Protein AF-A0A839WK62-F1 (afdb_monomer_lite)

Structure (mmCIF, N/CA/C/O backbone):
data_AF-A0A839WK62-F1
#
_entry.id   AF-A0A839WK62-F1
#
loop_
_atom_site.group_PDB
_atom_site.id
_atom_site.type_symbol
_atom_site.label_atom_id
_atom_site.label_alt_id
_atom_site.label_comp_id
_atom_site.label_asym_id
_atom_site.label_entity_id
_atom_site.label_seq_id
_atom_site.pdbx_PDB_ins_code
_atom_site.Cartn_x
_atom_site.Cartn_y
_atom_site.Cartn_z
_atom_site.occupancy
_atom_site.B_iso_or_equiv
_atom_site.auth_seq_id
_atom_site.auth_comp_id
_atom_site.auth_asym_id
_atom_site.auth_atom_id
_atom_site.pdbx_PDB_model_num
ATOM 1 N N . MET A 1 1 ? -26.314 1.307 20.504 1.00 61.59 1 MET A N 1
ATOM 2 C CA . MET A 1 1 ? -24.857 1.525 20.403 1.00 61.59 1 MET A CA 1
ATOM 3 C C . MET A 1 1 ? -24.357 1.968 21.759 1.00 61.59 1 MET A C 1
ATOM 5 O O . MET A 1 1 ? -24.833 2.980 22.258 1.00 61.59 1 MET A O 1
ATOM 9 N N . THR A 1 2 ? -23.471 1.192 22.372 1.00 78.50 2 THR A N 1
ATOM 10 C CA . THR A 1 2 ? -22.791 1.580 23.615 1.00 78.50 2 THR A CA 1
ATOM 11 C C . THR A 1 2 ? -21.569 2.450 23.298 1.00 78.50 2 THR A C 1
ATOM 13 O O . THR A 1 2 ? -21.085 2.471 22.165 1.00 78.50 2 THR A O 1
ATOM 16 N N . THR A 1 3 ? -21.055 3.184 24.287 1.00 82.06 3 THR A N 1
ATOM 17 C CA . THR A 1 3 ? -19.840 4.008 24.141 1.00 82.06 3 THR A CA 1
ATOM 18 C C . THR A 1 3 ? -18.630 3.184 23.687 1.00 82.06 3 THR A C 1
ATOM 20 O O . THR A 1 3 ? -17.872 3.655 22.843 1.00 82.06 3 THR A O 1
ATOM 23 N N . ALA A 1 4 ? -18.511 1.936 24.156 1.00 78.81 4 ALA A N 1
ATOM 24 C CA . ALA A 1 4 ? -17.468 0.989 23.752 1.00 78.81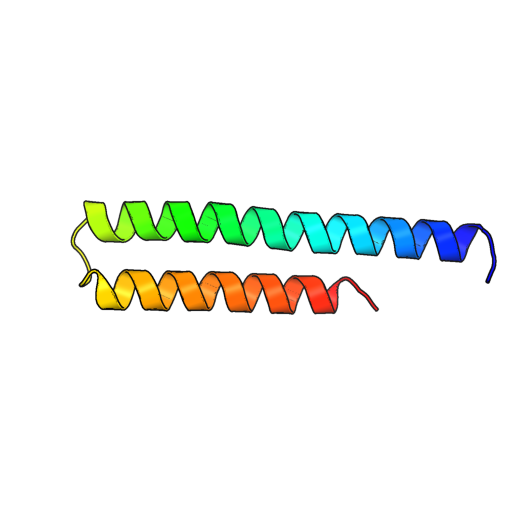 4 ALA A CA 1
ATOM 25 C C . ALA A 1 4 ? -17.513 0.657 22.244 1.00 78.81 4 ALA A C 1
ATOM 27 O O . ALA A 1 4 ? -16.508 0.787 21.545 1.00 78.81 4 ALA A O 1
ATOM 28 N N . GLN A 1 5 ? -18.702 0.359 21.703 1.00 75.62 5 GLN A N 1
ATOM 29 C CA . GLN A 1 5 ? -18.880 0.100 20.265 1.00 75.62 5 GLN A CA 1
ATOM 30 C C . GLN A 1 5 ? -18.530 1.331 19.412 1.00 75.62 5 GLN A C 1
ATOM 32 O O . GLN A 1 5 ? -17.967 1.217 18.323 1.00 75.62 5 GLN A O 1
ATOM 37 N N . ALA A 1 6 ? -18.846 2.536 19.899 1.00 79.56 6 ALA A N 1
ATOM 38 C CA . ALA A 1 6 ? -18.512 3.775 19.199 1.00 79.56 6 ALA A CA 1
ATOM 39 C C . ALA A 1 6 ? -16.994 4.036 19.165 1.00 79.56 6 ALA A C 1
ATOM 41 O O . ALA A 1 6 ? -16.480 4.521 18.150 1.00 79.56 6 ALA A O 1
ATOM 42 N N . THR A 1 7 ? -16.270 3.701 20.241 1.00 87.38 7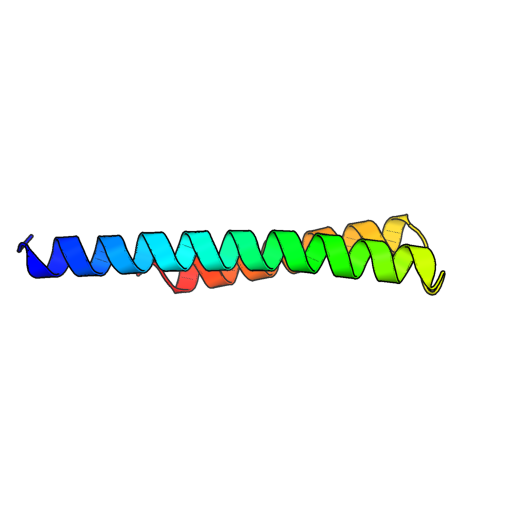 THR A N 1
ATOM 43 C CA . THR A 1 7 ? -14.807 3.831 20.306 1.00 87.38 7 THR A CA 1
ATOM 44 C C . THR A 1 7 ? -14.086 2.817 19.425 1.00 87.38 7 THR A C 1
ATOM 46 O O . THR A 1 7 ? -13.163 3.209 18.708 1.00 87.38 7 THR A O 1
ATOM 49 N N . GLU A 1 8 ? -14.551 1.567 19.393 1.00 88.88 8 GLU A N 1
ATOM 50 C CA . GLU A 1 8 ? -14.000 0.507 18.537 1.00 88.88 8 GLU A CA 1
ATOM 51 C C . GLU A 1 8 ? -14.141 0.874 17.056 1.00 88.88 8 GLU A C 1
ATOM 53 O O . GLU A 1 8 ? -13.156 0.944 16.319 1.00 88.88 8 GLU A O 1
ATOM 58 N N . GLN A 1 9 ? -15.342 1.274 16.627 1.00 89.62 9 GLN A N 1
ATOM 59 C CA . GLN A 1 9 ? -15.549 1.721 15.248 1.00 89.62 9 GLN A CA 1
ATOM 60 C C . GLN A 1 9 ? -14.723 2.968 14.894 1.00 89.62 9 GLN A C 1
ATOM 62 O O . GLN A 1 9 ? -14.350 3.180 13.736 1.00 89.62 9 GLN A O 1
ATOM 67 N N . ALA A 1 10 ? -14.451 3.850 15.861 1.00 91.88 10 ALA A N 1
ATOM 68 C CA . ALA A 1 10 ? -13.586 5.005 15.640 1.00 91.88 10 ALA A CA 1
ATOM 69 C C . ALA A 1 10 ? -12.114 4.602 15.460 1.00 91.88 10 ALA A C 1
ATOM 71 O O . ALA A 1 10 ? -11.412 5.236 14.668 1.00 91.88 10 ALA A O 1
ATOM 72 N N . GLN A 1 11 ? -11.651 3.565 16.164 1.00 94.12 11 GLN A N 1
ATOM 73 C CA . GLN A 1 11 ? -10.320 2.982 15.986 1.00 94.12 11 GLN A CA 1
ATOM 74 C C . GLN A 1 11 ? -10.190 2.320 14.612 1.00 94.12 11 GLN A C 1
ATOM 76 O O . GLN A 1 11 ? -9.327 2.745 13.848 1.00 94.12 11 GLN A O 1
ATOM 81 N N . GLN A 1 12 ? -11.121 1.444 14.225 1.00 95.00 12 GLN A N 1
ATOM 82 C CA . GLN A 1 12 ? -11.137 0.821 12.892 1.00 95.00 12 GLN A CA 1
ATOM 83 C C . GLN A 1 12 ? -11.117 1.864 11.760 1.00 95.00 12 GLN A C 1
ATOM 85 O O . GLN A 1 12 ? -10.402 1.738 10.769 1.00 95.00 12 GLN A O 1
ATOM 90 N N . ARG A 1 13 ? -11.874 2.967 11.899 1.00 95.31 13 ARG A N 1
ATOM 91 C CA . ARG A 1 13 ? -11.860 4.066 10.913 1.00 95.31 13 ARG A CA 1
ATOM 92 C C . ARG A 1 13 ? -10.517 4.793 10.833 1.00 95.31 13 ARG A C 1
ATOM 94 O O . ARG A 1 13 ? -10.221 5.343 9.772 1.00 95.31 13 ARG A O 1
ATOM 101 N N . ARG A 1 14 ? -9.766 4.888 11.935 1.00 96.00 14 ARG A N 1
ATOM 102 C CA . ARG A 1 14 ? -8.413 5.469 11.945 1.00 96.00 14 ARG A CA 1
ATOM 103 C C . ARG A 1 14 ? -7.443 4.534 11.242 1.00 96.00 14 ARG A C 1
ATOM 105 O O . ARG A 1 14 ? -6.851 4.949 10.257 1.00 96.00 14 ARG A O 1
ATOM 112 N N . GLU A 1 15 ? -7.424 3.275 11.644 1.00 97.31 15 GLU A N 1
ATOM 113 C CA . GLU A 1 15 ? -6.568 2.248 11.057 1.00 97.31 15 GLU A CA 1
ATOM 114 C C . GLU A 1 15 ? -6.799 2.116 9.544 1.00 97.31 15 GLU A C 1
ATOM 116 O O . GLU A 1 15 ? -5.882 2.295 8.750 1.00 97.31 15 GLU A O 1
ATOM 121 N N . ALA A 1 16 ? -8.057 2.020 9.104 1.00 97.62 16 ALA A N 1
ATOM 122 C CA . ALA A 1 16 ? -8.400 2.009 7.683 1.00 97.62 16 ALA A CA 1
ATOM 123 C C . ALA A 1 16 ? -8.000 3.295 6.926 1.00 97.62 16 ALA A C 1
ATOM 125 O O . ALA A 1 16 ? -7.948 3.309 5.692 1.00 97.62 16 ALA A O 1
ATOM 126 N N . ARG A 1 17 ? -7.808 4.436 7.600 1.00 97.69 17 ARG A N 1
ATOM 127 C CA . ARG A 1 17 ? -7.241 5.631 6.952 1.00 97.69 17 ARG A CA 1
ATOM 128 C C . ARG A 1 17 ? -5.732 5.504 6.840 1.00 97.69 17 ARG A C 1
ATOM 130 O O . ARG A 1 17 ? -5.221 5.802 5.763 1.00 97.69 17 ARG A O 1
ATOM 137 N N . ASP A 1 18 ? -5.073 5.046 7.892 1.00 98.19 18 ASP A N 1
ATOM 138 C CA . ASP A 1 18 ? -3.622 4.909 7.954 1.00 98.19 18 ASP A CA 1
ATOM 139 C C . ASP A 1 18 ? -3.131 3.885 6.924 1.00 98.19 18 ASP A C 1
ATOM 141 O O . ASP A 1 18 ? -2.292 4.229 6.094 1.00 98.19 18 ASP A O 1
ATOM 145 N N . THR A 1 19 ? -3.783 2.721 6.811 1.00 98.12 19 THR A N 1
ATOM 146 C CA . THR A 1 19 ? -3.526 1.729 5.747 1.00 98.12 19 THR A CA 1
ATOM 147 C C . THR A 1 19 ? -3.601 2.352 4.350 1.00 98.12 19 THR A C 1
ATOM 149 O O . THR A 1 19 ? -2.719 2.164 3.512 1.00 98.12 19 THR A O 1
ATOM 152 N N . ARG A 1 20 ? -4.614 3.196 4.085 1.00 98.12 20 ARG A N 1
ATOM 153 C CA . ARG A 1 20 ? -4.732 3.893 2.789 1.00 98.12 20 ARG A CA 1
ATOM 154 C C . ARG A 1 20 ? -3.637 4.931 2.574 1.00 98.12 20 ARG A C 1
ATOM 156 O O . ARG A 1 20 ? -3.344 5.234 1.417 1.00 98.12 20 ARG A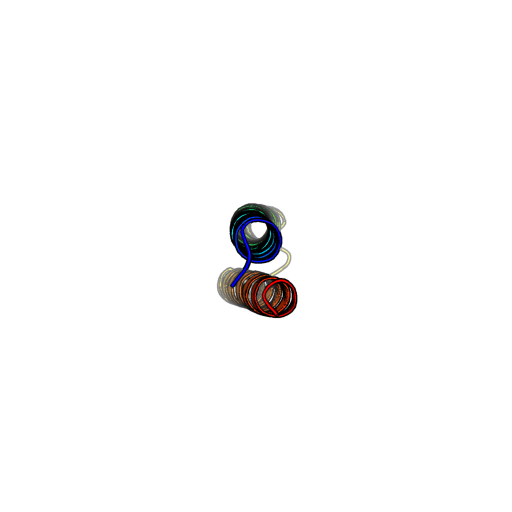 O 1
ATOM 163 N N . GLN A 1 21 ? -3.120 5.564 3.626 1.00 98.50 21 GLN A N 1
ATOM 164 C CA . GLN A 1 21 ? -2.043 6.543 3.482 1.00 98.50 21 GLN A CA 1
ATOM 165 C C . GLN A 1 21 ? -0.701 5.860 3.254 1.00 98.50 21 GLN A C 1
ATOM 167 O O . GLN A 1 21 ? -0.008 6.265 2.320 1.00 98.50 21 GLN A O 1
ATOM 172 N N . ASN A 1 22 ? -0.412 4.790 3.994 1.00 98.31 22 ASN A N 1
ATOM 173 C CA . ASN A 1 22 ? 0.793 3.980 3.825 1.00 98.31 22 ASN A CA 1
ATOM 174 C C . ASN A 1 22 ? 0.863 3.429 2.398 1.00 98.31 22 ASN A C 1
ATOM 176 O O . ASN A 1 22 ? 1.729 3.838 1.630 1.00 98.31 22 ASN A O 1
ATOM 180 N N . ALA A 1 23 ? -0.178 2.723 1.941 1.00 98.38 23 ALA A N 1
ATOM 181 C CA . ALA A 1 23 ? -0.228 2.204 0.571 1.00 98.38 23 ALA A CA 1
ATOM 182 C C . ALA A 1 23 ? -0.106 3.298 -0.513 1.00 98.38 23 ALA A C 1
ATOM 184 O O . ALA A 1 23 ? 0.372 3.058 -1.621 1.00 98.38 23 ALA A O 1
ATOM 185 N N . ARG A 1 24 ? -0.539 4.541 -0.242 1.00 98.56 24 ARG A N 1
ATOM 186 C CA . ARG A 1 24 ? -0.335 5.668 -1.173 1.00 98.56 24 ARG A CA 1
ATOM 187 C C . ARG A 1 24 ? 1.097 6.189 -1.166 1.00 98.56 24 ARG A C 1
ATOM 189 O O . ARG A 1 24 ? 1.514 6.737 -2.190 1.00 98.56 24 ARG A O 1
ATOM 196 N N . GLN A 1 25 ? 1.776 6.167 -0.026 1.00 98.56 25 GLN A N 1
ATOM 197 C CA . GLN A 1 25 ? 3.172 6.566 0.093 1.00 98.56 25 GLN A CA 1
ATOM 198 C C . GLN A 1 25 ? 4.061 5.515 -0.569 1.00 98.56 25 GLN A C 1
ATOM 200 O O . GLN A 1 25 ? 4.805 5.871 -1.483 1.00 98.56 25 GLN A O 1
ATOM 205 N N . ASP A 1 26 ? 3.856 4.246 -0.234 1.00 98.19 26 ASP A N 1
ATOM 206 C CA . ASP A 1 26 ? 4.617 3.111 -0.756 1.00 98.19 26 ASP A CA 1
ATOM 207 C C . ASP A 1 26 ? 4.475 3.024 -2.277 1.00 98.19 26 ASP A C 1
ATOM 209 O O . ASP A 1 26 ? 5.457 3.145 -3.003 1.00 98.19 26 ASP A O 1
ATOM 213 N N . ALA A 1 27 ? 3.247 3.071 -2.806 1.00 98.31 27 ALA A N 1
ATOM 214 C CA . ALA A 1 27 ? 3.023 3.066 -4.254 1.00 98.31 27 ALA A CA 1
ATOM 215 C C . ALA A 1 27 ? 3.620 4.289 -4.988 1.00 98.31 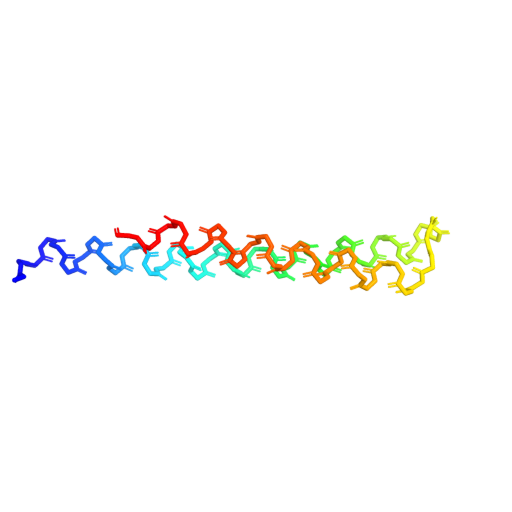27 ALA A C 1
ATOM 217 O O . ALA A 1 27 ? 3.779 4.289 -6.213 1.00 98.31 27 ALA A O 1
ATOM 218 N N . ARG A 1 28 ? 3.878 5.411 -4.296 1.00 98.06 28 ARG A N 1
ATOM 219 C CA . ARG A 1 28 ? 4.612 6.543 -4.894 1.00 98.06 28 ARG A CA 1
ATOM 220 C C . ARG A 1 28 ? 6.111 6.272 -4.897 1.00 98.06 28 ARG A C 1
ATOM 222 O O . ARG A 1 28 ? 6.739 6.654 -5.884 1.00 98.06 28 ARG A O 1
ATOM 229 N N . GLN A 1 29 ? 6.633 5.676 -3.830 1.00 98.31 29 GLN A N 1
ATOM 230 C CA . GLN A 1 29 ? 8.036 5.313 -3.684 1.00 98.31 29 GLN A CA 1
ATOM 231 C C . GLN A 1 29 ? 8.419 4.220 -4.688 1.00 98.31 29 GLN A C 1
ATOM 233 O O . GLN A 1 29 ? 9.261 4.477 -5.543 1.00 98.31 29 GLN A O 1
ATOM 238 N N . GLU A 1 30 ? 7.681 3.109 -4.722 1.00 97.12 30 GLU A N 1
ATOM 239 C CA . GLU A 1 30 ? 7.842 2.013 -5.693 1.00 97.12 30 GLU A CA 1
ATOM 240 C C . GLU A 1 30 ? 7.852 2.533 -7.137 1.00 97.12 30 GLU A C 1
ATOM 242 O O . GLU A 1 30 ? 8.683 2.168 -7.963 1.00 97.12 30 GLU A O 1
ATOM 247 N N . LYS A 1 31 ? 6.952 3.472 -7.460 1.00 97.56 31 LYS A N 1
ATOM 248 C CA . LYS A 1 31 ? 6.883 4.063 -8.803 1.00 97.56 31 LYS A CA 1
ATOM 249 C C . LYS A 1 31 ? 8.071 4.964 -9.126 1.00 97.56 31 LYS A C 1
ATOM 251 O O . LYS A 1 31 ? 8.372 5.153 -10.303 1.00 97.56 31 LYS A O 1
ATOM 256 N N . ARG A 1 32 ? 8.673 5.613 -8.127 1.00 97.12 32 ARG A N 1
ATOM 257 C CA . ARG A 1 32 ? 9.903 6.390 -8.331 1.00 97.12 32 ARG A CA 1
ATOM 258 C C . ARG A 1 32 ? 11.060 5.440 -8.591 1.00 97.12 32 ARG A C 1
ATOM 260 O O . ARG A 1 32 ? 11.761 5.649 -9.570 1.00 97.12 32 ARG A O 1
ATOM 267 N N . GLU A 1 33 ? 11.187 4.401 -7.779 1.00 97.19 33 GLU A N 1
ATOM 268 C CA . GLU A 1 33 ? 12.222 3.376 -7.921 1.00 97.19 33 GLU A CA 1
ATOM 269 C C . GLU A 1 33 ? 12.136 2.685 -9.281 1.00 97.19 33 GLU A C 1
ATOM 271 O O . GLU A 1 33 ? 13.111 2.725 -10.015 1.00 97.19 33 GLU A O 1
ATOM 276 N N . CYS A 1 34 ? 10.952 2.220 -9.690 1.00 96.94 34 CYS A N 1
ATOM 277 C CA . CYS A 1 34 ? 10.710 1.601 -11.001 1.00 96.94 34 CYS A CA 1
ATOM 278 C C . CYS A 1 34 ? 11.133 2.485 -12.188 1.00 96.94 34 CYS A C 1
ATOM 280 O O . CYS A 1 34 ? 11.661 2.005 -13.187 1.00 96.94 34 CYS A O 1
ATOM 282 N N . VAL A 1 35 ? 10.897 3.801 -12.099 1.00 95.50 35 VAL A N 1
ATOM 283 C CA . VAL A 1 35 ? 11.298 4.740 -13.160 1.00 95.50 35 VAL A CA 1
ATOM 284 C C . VAL A 1 35 ? 12.806 4.996 -13.137 1.00 95.50 35 VAL A C 1
ATOM 286 O O . VAL A 1 35 ? 13.395 5.186 -14.195 1.00 95.50 35 VAL A O 1
ATOM 289 N N . VAL A 1 36 ? 13.420 5.034 -11.953 1.00 96.06 36 VAL A N 1
ATOM 290 C CA . VAL A 1 36 ? 14.859 5.289 -11.786 1.00 96.06 36 VAL A CA 1
ATOM 291 C C . VAL A 1 36 ? 15.689 4.068 -12.172 1.00 96.06 36 VAL A C 1
ATOM 293 O O . VAL A 1 36 ? 16.722 4.234 -12.812 1.00 96.06 36 VAL A O 1
ATOM 296 N N . SER A 1 37 ? 15.236 2.861 -11.828 1.00 94.31 37 SER A N 1
ATOM 297 C CA . SER A 1 37 ? 15.895 1.616 -12.222 1.00 94.31 37 SER A CA 1
ATOM 298 C C . SER A 1 37 ? 15.789 1.352 -13.724 1.00 94.31 37 SER A C 1
ATOM 300 O O . SER A 1 37 ? 16.630 0.657 -14.281 1.00 94.31 37 SER A O 1
ATOM 302 N N . ASN A 1 38 ? 14.806 1.969 -14.397 1.00 85.81 38 ASN A N 1
ATOM 303 C CA . ASN A 1 38 ? 14.536 1.806 -15.827 1.00 85.81 38 ASN A CA 1
ATOM 304 C C . ASN A 1 38 ? 14.249 0.340 -16.221 1.00 85.81 38 ASN A C 1
ATOM 306 O O . ASN A 1 38 ? 14.431 -0.041 -17.376 1.00 85.81 38 ASN A O 1
ATOM 310 N N . ASP A 1 39 ? 13.766 -0.467 -15.266 1.00 79.75 39 ASP A N 1
ATOM 311 C CA . ASP A 1 39 ? 13.438 -1.888 -15.467 1.00 79.75 39 ASP A CA 1
ATOM 312 C C . ASP A 1 39 ? 12.164 -2.085 -16.299 1.00 79.75 39 ASP A C 1
ATOM 314 O O . ASP A 1 39 ? 11.978 -3.114 -16.946 1.00 79.75 39 ASP A O 1
ATOM 318 N N . LYS A 1 40 ? 11.253 -1.107 -16.255 1.00 92.69 40 LYS A N 1
ATOM 319 C CA . LYS A 1 40 ? 9.961 -1.133 -16.947 1.00 92.69 40 LYS A CA 1
ATOM 320 C C . LYS A 1 40 ? 9.691 0.192 -17.642 1.00 92.69 40 LYS A C 1
ATOM 322 O O . LYS A 1 40 ? 10.2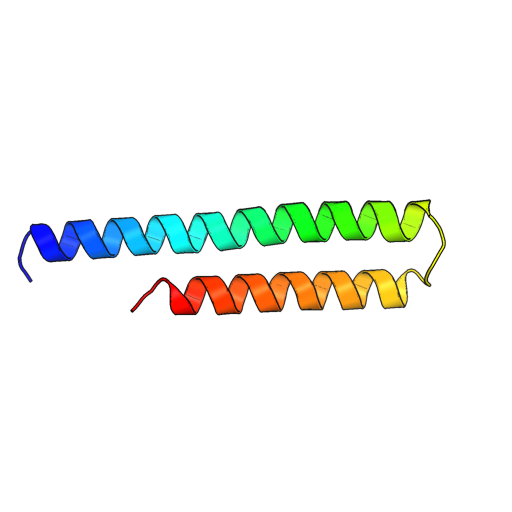25 1.242 -17.278 1.00 92.69 40 LYS A O 1
ATOM 327 N N . SER A 1 41 ? 8.762 0.182 -18.593 1.00 96.00 41 SER A N 1
ATOM 328 C CA . SER A 1 41 ? 8.238 1.426 -19.149 1.00 96.00 41 SER A CA 1
ATOM 329 C C . SER A 1 41 ? 7.505 2.246 -18.073 1.00 96.00 41 SER A C 1
ATOM 331 O O . SER A 1 41 ? 6.868 1.720 -17.156 1.00 96.00 41 SER A O 1
ATOM 333 N N . ASN A 1 42 ? 7.482 3.576 -18.217 1.00 94.94 42 ASN A N 1
ATOM 334 C CA . ASN A 1 42 ? 6.691 4.450 -17.331 1.00 94.94 42 ASN A CA 1
ATOM 335 C C . ASN A 1 42 ? 5.197 4.067 -17.330 1.00 94.94 42 ASN A C 1
ATOM 337 O O . ASN A 1 42 ? 4.488 4.315 -16.353 1.00 94.94 42 ASN A O 1
ATOM 341 N N . HIS A 1 43 ? 4.703 3.469 -18.419 1.00 97.44 43 HIS A N 1
ATOM 342 C CA . HIS A 1 43 ? 3.337 2.964 -18.491 1.00 97.44 43 HIS A CA 1
ATOM 343 C C . HIS A 1 43 ? 3.104 1.827 -17.488 1.00 97.44 43 HIS A C 1
ATOM 345 O O . HIS A 1 43 ? 2.154 1.903 -16.704 1.00 97.44 43 HIS A O 1
ATOM 351 N N . GLU A 1 44 ? 3.989 0.835 -17.469 1.00 97.56 44 GLU A N 1
ATOM 352 C CA . GLU A 1 44 ? 3.937 -0.301 -16.545 1.00 97.56 44 GLU A CA 1
ATOM 353 C C . GLU A 1 44 ? 4.124 0.160 -15.097 1.00 97.56 44 GLU A C 1
ATOM 355 O O . GLU A 1 44 ? 3.259 -0.111 -14.268 1.00 97.56 44 GLU A O 1
ATOM 360 N N . CYS A 1 45 ? 5.115 1.014 -14.802 1.00 97.81 45 CYS A N 1
ATOM 361 C CA . CYS A 1 45 ? 5.278 1.575 -13.451 1.00 97.81 45 CYS A CA 1
ATOM 362 C C . CYS A 1 45 ? 4.018 2.332 -12.965 1.00 97.81 45 CYS A C 1
ATOM 364 O O . CYS A 1 45 ? 3.720 2.404 -11.770 1.00 97.81 45 CYS A O 1
ATOM 366 N N . ARG A 1 46 ? 3.249 2.956 -13.876 1.00 97.75 46 ARG A N 1
ATOM 367 C CA . ARG A 1 46 ? 1.962 3.594 -13.535 1.00 97.75 46 ARG A CA 1
ATOM 368 C C . ARG A 1 46 ? 0.850 2.574 -13.299 1.00 97.75 46 ARG A C 1
ATOM 370 O O . ARG A 1 46 ? -0.063 2.898 -12.535 1.00 97.75 46 ARG A O 1
ATOM 377 N N . GLN A 1 47 ? 0.867 1.430 -13.983 1.00 98.38 47 GLN A N 1
ATOM 378 C CA . GLN A 1 47 ? -0.073 0.339 -13.737 1.00 98.38 47 GLN A CA 1
ATOM 379 C C . GLN A 1 47 ? 0.174 -0.290 -12.366 1.00 98.38 47 GLN A C 1
ATOM 381 O O . GLN A 1 47 ? -0.758 -0.291 -11.567 1.00 98.38 47 GLN A O 1
ATOM 386 N N . ASP A 1 48 ? 1.415 -0.648 -12.044 1.00 97.88 48 ASP A N 1
ATOM 387 C CA . ASP A 1 48 ? 1.781 -1.223 -10.741 1.00 97.88 48 ASP A CA 1
ATOM 388 C C . ASP A 1 48 ? 1.358 -0.294 -9.598 1.00 97.88 48 ASP A C 1
ATOM 390 O O . ASP A 1 48 ? 0.562 -0.658 -8.739 1.00 97.88 48 ASP A O 1
ATOM 394 N N . LYS A 1 49 ? 1.711 0.996 -9.689 1.00 98.31 49 LYS A N 1
ATOM 395 C CA . LYS A 1 49 ? 1.253 2.016 -8.731 1.00 98.31 49 LYS A CA 1
ATOM 396 C C . LYS A 1 49 ? -0.273 2.086 -8.585 1.00 98.31 49 LYS A C 1
ATOM 398 O O . LYS A 1 49 ? -0.791 2.514 -7.546 1.00 98.31 49 LYS A O 1
ATOM 403 N N . ARG A 1 50 ? -1.032 1.837 -9.657 1.00 98.50 50 ARG A N 1
ATOM 404 C CA . ARG A 1 50 ? -2.500 1.812 -9.579 1.00 98.50 50 ARG A CA 1
ATOM 405 C C . ARG A 1 50 ? -2.968 0.570 -8.834 1.00 98.50 50 ARG A C 1
ATOM 407 O O . ARG A 1 50 ? -3.876 0.745 -8.019 1.00 98.50 50 ARG A O 1
ATOM 414 N N . GLN A 1 51 ? -2.340 -0.577 -9.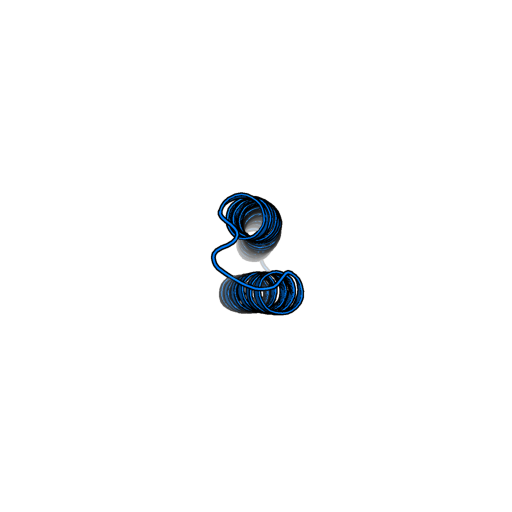081 1.00 98.50 51 GLN A N 1
ATOM 415 C CA . GLN A 1 51 ? -2.622 -1.843 -8.416 1.00 98.50 51 GLN A CA 1
ATOM 416 C C . GLN A 1 51 ? -2.304 -1.779 -6.919 1.00 98.50 51 GLN A C 1
ATOM 418 O O . GLN A 1 51 ? -3.237 -1.910 -6.136 1.00 98.50 51 GLN A O 1
ATOM 423 N N . SER A 1 52 ? -1.098 -1.367 -6.505 1.00 98.12 52 SER A N 1
ATOM 424 C CA . SER A 1 52 ? -0.743 -1.261 -5.073 1.00 98.12 52 SER A CA 1
ATOM 425 C C . SER A 1 52 ? -1.727 -0.361 -4.300 1.00 98.12 52 SER A C 1
ATOM 427 O O . SER A 1 52 ? -2.138 -0.635 -3.174 1.00 98.12 52 SER A O 1
ATOM 429 N N . LYS A 1 53 ? -2.212 0.722 -4.932 1.00 98.44 53 LYS A N 1
ATOM 430 C CA . LYS A 1 53 ? -3.255 1.583 -4.339 1.00 98.44 53 LYS A CA 1
ATOM 431 C C . LYS A 1 53 ? -4.644 0.938 -4.292 1.00 98.44 53 LYS A C 1
ATOM 433 O O . LYS A 1 53 ? -5.480 1.419 -3.526 1.00 98.44 53 LYS A O 1
ATOM 438 N N . GLN A 1 54 ? -4.968 0.023 -5.204 1.00 98.56 54 GLN A N 1
ATOM 439 C CA . GLN A 1 54 ? -6.212 -0.751 -5.158 1.00 98.56 54 GLN A CA 1
ATOM 440 C C . GLN A 1 54 ? -6.152 -1.767 -4.022 1.00 98.56 54 GLN A C 1
ATOM 442 O O . GLN A 1 54 ? -7.101 -1.811 -3.244 1.00 98.56 54 GLN A O 1
ATOM 447 N N . ASP A 1 55 ? -5.022 -2.447 -3.863 1.00 98.19 55 ASP A N 1
ATOM 448 C CA . ASP A 1 55 ? -4.811 -3.448 -2.816 1.00 98.19 55 ASP A CA 1
ATOM 449 C C . ASP A 1 55 ? -4.930 -2.807 -1.428 1.00 98.19 55 ASP A C 1
ATOM 451 O O . ASP A 1 55 ? -5.803 -3.180 -0.649 1.00 98.19 55 ASP A O 1
ATOM 455 N N . GLY A 1 56 ? -4.227 -1.696 -1.179 1.00 98.06 56 GLY A N 1
ATOM 456 C CA . GLY A 1 56 ? -4.382 -0.958 0.083 1.00 98.06 56 GLY A CA 1
ATOM 457 C C . GLY A 1 56 ? -5.775 -0.334 0.289 1.00 98.06 56 GLY A C 1
ATOM 458 O O . GLY A 1 56 ? -6.179 -0.035 1.414 1.00 98.06 56 GLY A O 1
ATOM 459 N N . ARG A 1 57 ? -6.564 -0.116 -0.779 1.00 98.00 57 ARG A N 1
ATOM 460 C CA . ARG A 1 57 ? -7.985 0.264 -0.633 1.00 98.00 57 ARG A CA 1
ATOM 461 C C . ARG A 1 57 ? -8.841 -0.920 -0.207 1.00 98.00 57 ARG A C 1
ATOM 463 O O . ARG A 1 57 ? -9.822 -0.674 0.494 1.00 98.00 57 ARG A O 1
ATOM 470 N N . GLN A 1 58 ? -8.516 -2.120 -0.677 1.00 97.94 58 GLN A N 1
ATOM 471 C CA . GLN A 1 58 ? -9.219 -3.345 -0.336 1.00 97.94 58 GLN A CA 1
ATOM 472 C C . GLN A 1 58 ? -8.927 -3.740 1.111 1.00 97.94 58 GLN A C 1
ATOM 474 O O . GLN A 1 58 ? -9.867 -3.832 1.890 1.00 97.94 58 GLN A O 1
ATOM 479 N N . GLU A 1 59 ? -7.658 -3.767 1.510 1.00 97.38 59 GLU A N 1
ATOM 480 C CA . GLU A 1 59 ? -7.240 -4.025 2.895 1.00 97.38 59 GLU A CA 1
ATOM 481 C C . GLU A 1 59 ? -7.921 -3.065 3.889 1.00 97.38 59 GLU A C 1
ATOM 483 O O . GLU A 1 59 ? -8.499 -3.457 4.899 1.00 97.38 59 GLU A O 1
ATOM 488 N N . ALA A 1 60 ? -7.984 -1.775 3.547 1.00 97.19 60 ALA A N 1
ATOM 489 C CA . ALA A 1 60 ? -8.683 -0.784 4.359 1.00 97.19 60 ALA A CA 1
ATOM 490 C C . ALA A 1 60 ? -10.218 -0.932 4.403 1.00 97.19 60 ALA A C 1
ATOM 492 O O . ALA A 1 60 ? -10.873 -0.242 5.190 1.00 97.19 60 ALA A O 1
ATOM 493 N N . ARG A 1 61 ? -10.832 -1.715 3.509 1.00 95.62 61 ARG A N 1
ATOM 494 C CA . ARG A 1 61 ? -12.244 -2.113 3.645 1.00 95.62 61 ARG A CA 1
ATOM 495 C C . ARG A 1 61 ? -12.363 -3.280 4.611 1.00 95.62 61 ARG A C 1
ATOM 497 O O . ARG A 1 61 ? -13.282 -3.257 5.417 1.00 95.62 61 ARG A O 1
ATOM 504 N N . ASP A 1 62 ? -11.411 -4.202 4.573 1.00 95.56 62 ASP A N 1
ATOM 505 C CA . ASP A 1 62 ? -11.406 -5.400 5.408 1.00 95.56 62 ASP A CA 1
ATOM 506 C C . ASP A 1 62 ? -11.190 -5.077 6.900 1.00 95.56 62 ASP A C 1
ATOM 508 O O . ASP A 1 62 ? -11.720 -5.769 7.760 1.00 95.56 62 ASP A O 1
ATOM 512 N N . ILE A 1 63 ? -10.531 -3.956 7.219 1.00 92.44 63 ILE A N 1
ATOM 513 C CA . ILE A 1 63 ? -10.424 -3.420 8.594 1.00 92.44 63 ILE A CA 1
ATOM 514 C C . ILE A 1 63 ? -11.768 -2.903 9.137 1.00 92.44 63 ILE A C 1
ATOM 516 O O . ILE A 1 63 ? -12.017 -2.906 10.343 1.00 92.44 63 ILE A O 1
ATOM 520 N N . LYS A 1 64 ? -12.638 -2.392 8.260 1.00 75.19 64 LYS A N 1
ATOM 521 C CA . LYS A 1 64 ? -13.907 -1.781 8.662 1.00 75.19 64 LYS A CA 1
ATOM 522 C C . LYS A 1 64 ? -15.043 -2.789 8.478 1.00 75.19 64 LYS A C 1
ATOM 524 O O . LYS A 1 64 ? -15.821 -2.650 7.532 1.00 75.19 64 LYS A O 1
ATOM 529 N N . TYR A 1 65 ? -15.156 -3.717 9.423 1.00 63.19 65 TYR A N 1
ATOM 530 C CA . TYR A 1 65 ? -16.361 -4.515 9.657 1.00 63.19 65 TYR A CA 1
ATOM 531 C C . TYR A 1 65 ? -16.877 -4.303 11.081 1.00 63.19 65 TYR A C 1
ATOM 533 O O . TYR A 1 65 ? -16.089 -4.472 12.040 1.00 63.19 65 TYR A O 1
#

pLDDT: mean 93.44, std 8.31, range [61.59, 98.56]

Foldseek 3Di:
DDPVVVVLLVVLLVVLVVLLVVLLVVLVVQLVVCVVVVPDDNVVSVVVSVVSNVVSNVVSVVSRD

Secondary structure (DSSP, 8-state):
--HHHHHHHHHHHHHHHHHHHHHHHHHHHHHHHHHHHTSS-HHHHHHHHHHHHHHHHHHHHHT--

Radius of gyration: 15.93 Å; chains: 1; bounding box: 41×12×43 Å

Sequence (65 aa):
MTTAQATEQAQQRREARDTRQNARQDARQEKRECVVSNDKSNHECRQDKRQSKQDGRQEARDIKY